Protein AF-A0A932ZKW2-F1 (afdb_monomer_lite)

Sequence (90 aa):
MPKKIKSADLNATQQHILKASQELLLASHGVLSFCRQYAEKCVLGSRRKEMLDFFSKSLSVVNELVTDFSKSEGQEQKGGKHVKKRTKNH

Secondary structure (DSSP, 8-state):
------HHHHHHHHHHHHHHHHHHHHHHHHHHHHHHHHHHHS--GGGHHHHHHHHHHHHHHHHHHHHHHHHHHHHTTSS-----------

Structure (mmCIF, N/CA/C/O backbone):
data_AF-A0A932ZKW2-F1
#
_entry.id   AF-A0A932ZKW2-F1
#
loop_
_atom_site.group_PDB
_atom_site.id
_atom_site.type_symbol
_atom_site.label_atom_id
_atom_site.label_alt_id
_atom_site.label_comp_id
_atom_site.label_asym_id
_atom_site.label_entity_id
_atom_site.label_seq_id
_atom_site.pdbx_PDB_ins_code
_atom_site.Cartn_x
_atom_site.Cartn_y
_atom_site.Cartn_z
_atom_site.occupancy
_atom_site.B_iso_or_equiv
_atom_site.auth_seq_id
_atom_site.auth_comp_id
_atom_site.auth_asym_id
_atom_site.auth_atom_id
_atom_site.pdbx_PDB_model_num
ATOM 1 N N . MET A 1 1 ? 4.288 6.999 -42.187 1.00 47.25 1 MET A N 1
ATOM 2 C CA . MET A 1 1 ? 5.485 6.185 -41.874 1.00 47.25 1 MET A CA 1
ATOM 3 C C . MET A 1 1 ? 5.592 6.051 -40.356 1.00 47.25 1 MET A C 1
ATOM 5 O O . MET A 1 1 ? 5.972 7.033 -39.724 1.00 47.25 1 MET A O 1
ATOM 9 N N . PRO A 1 2 ? 5.188 4.929 -39.734 1.00 56.75 2 PRO A N 1
ATOM 10 C CA . PRO A 1 2 ? 5.346 4.765 -38.289 1.00 56.75 2 PRO A CA 1
ATOM 11 C C . PRO A 1 2 ? 6.840 4.683 -37.944 1.00 56.75 2 PRO A C 1
ATOM 13 O O . PRO A 1 2 ? 7.583 3.895 -38.532 1.00 56.75 2 PRO A O 1
ATOM 16 N N . LYS A 1 3 ? 7.298 5.540 -37.024 1.00 62.62 3 LYS A N 1
ATOM 17 C CA . LYS A 1 3 ? 8.684 5.546 -36.540 1.00 62.62 3 LYS A CA 1
ATOM 18 C C . LYS A 1 3 ? 8.936 4.238 -35.783 1.00 62.62 3 LYS A C 1
ATOM 20 O O . LYS A 1 3 ? 8.277 3.978 -34.782 1.00 62.62 3 LYS A O 1
ATOM 25 N N . LYS A 1 4 ? 9.875 3.413 -36.261 1.00 60.16 4 LYS A N 1
ATOM 26 C CA . LYS A 1 4 ? 10.343 2.228 -35.526 1.00 60.16 4 LYS A CA 1
ATOM 27 C C . LYS A 1 4 ? 10.992 2.695 -34.222 1.00 60.16 4 LYS A C 1
ATOM 29 O O . LYS A 1 4 ? 12.031 3.351 -34.263 1.00 60.16 4 LYS A O 1
ATOM 34 N N . ILE A 1 5 ? 10.365 2.378 -33.093 1.00 62.38 5 ILE A N 1
ATOM 35 C CA . ILE A 1 5 ? 10.929 2.605 -31.759 1.00 62.38 5 ILE A CA 1
ATOM 36 C C . ILE A 1 5 ? 12.170 1.716 -31.635 1.00 62.38 5 ILE A C 1
ATOM 38 O O . ILE A 1 5 ? 12.116 0.524 -31.953 1.00 62.38 5 ILE A O 1
ATOM 42 N N . LYS A 1 6 ? 13.307 2.298 -31.247 1.00 64.94 6 LYS A N 1
ATOM 43 C CA . LYS A 1 6 ? 14.559 1.552 -31.085 1.00 64.94 6 LYS A CA 1
ATOM 44 C C . LYS A 1 6 ? 14.497 0.760 -29.776 1.00 64.94 6 LYS A C 1
ATOM 46 O O . LYS A 1 6 ? 13.945 1.233 -28.790 1.00 64.94 6 LYS A O 1
ATOM 51 N N . SER A 1 7 ? 15.095 -0.431 -29.739 1.00 66.19 7 SER A N 1
ATOM 52 C CA . SER A 1 7 ? 15.122 -1.295 -28.543 1.00 66.19 7 SER A CA 1
ATOM 53 C C . SER A 1 7 ? 15.708 -0.609 -27.299 1.00 66.19 7 SER A C 1
ATOM 55 O O . SER A 1 7 ? 15.285 -0.898 -26.185 1.00 66.19 7 SER A O 1
ATOM 57 N N . ALA A 1 8 ? 16.633 0.338 -27.486 1.00 67.25 8 ALA A N 1
ATOM 58 C CA . ALA A 1 8 ? 17.186 1.163 -26.413 1.00 67.25 8 ALA A CA 1
ATOM 59 C C . ALA A 1 8 ? 16.141 2.097 -25.769 1.00 67.25 8 ALA A C 1
ATOM 61 O O . ALA A 1 8 ? 16.124 2.239 -24.548 1.00 67.25 8 ALA A O 1
ATOM 62 N N . ASP A 1 9 ? 15.232 2.671 -26.565 1.00 71.19 9 ASP A N 1
ATOM 63 C CA . ASP A 1 9 ? 14.160 3.552 -26.075 1.00 71.19 9 ASP A CA 1
ATOM 64 C C . ASP A 1 9 ? 13.105 2.757 -25.291 1.00 71.19 9 ASP A C 1
ATOM 66 O O . ASP A 1 9 ? 12.543 3.241 -24.305 1.00 71.19 9 ASP A O 1
ATOM 70 N N . LEU A 1 10 ? 12.869 1.505 -25.703 1.00 72.50 10 LEU A N 1
AT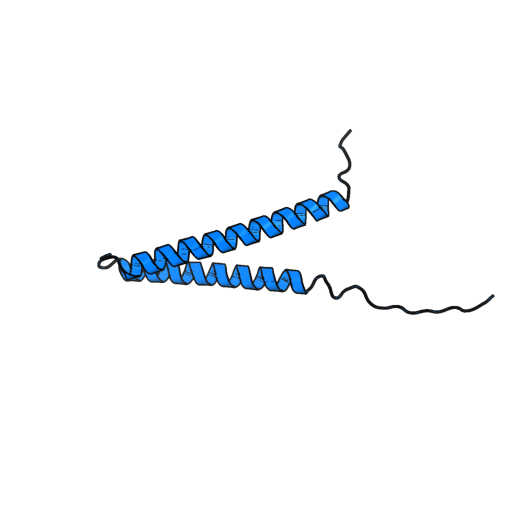OM 71 C CA . LEU A 1 10 ? 11.979 0.583 -24.998 1.00 72.50 10 LEU A CA 1
ATOM 72 C C . LEU A 1 10 ? 12.524 0.255 -23.599 1.00 72.50 10 LEU A C 1
ATOM 74 O O . LEU A 1 10 ? 11.780 0.317 -22.624 1.00 72.50 10 LEU A O 1
ATOM 78 N N . ASN A 1 11 ? 13.829 -0.012 -23.502 1.00 83.31 11 ASN A N 1
ATOM 79 C CA . ASN A 1 11 ? 14.494 -0.333 -22.239 1.00 83.31 11 ASN A CA 1
ATOM 80 C C . ASN A 1 11 ? 14.507 0.868 -21.273 1.00 83.31 11 ASN A C 1
ATOM 82 O O . ASN A 1 11 ? 14.190 0.729 -20.094 1.00 83.31 11 ASN A O 1
ATOM 86 N N . ALA A 1 12 ? 14.781 2.078 -21.776 1.00 86.69 12 ALA A N 1
ATOM 87 C CA . ALA A 1 12 ? 14.712 3.296 -20.964 1.00 86.69 12 ALA A CA 1
ATOM 88 C C . ALA A 1 12 ? 13.292 3.547 -20.427 1.00 86.69 12 ALA A C 1
ATOM 90 O O . ALA A 1 12 ? 13.104 3.844 -19.248 1.00 86.69 12 ALA A O 1
ATOM 91 N N . THR A 1 13 ? 12.274 3.363 -21.273 1.00 88.62 13 THR A N 1
ATOM 92 C CA . THR A 1 13 ? 10.868 3.503 -20.867 1.00 88.62 13 THR A CA 1
ATOM 93 C C . THR A 1 13 ? 10.493 2.487 -19.786 1.00 88.62 13 THR A C 1
ATOM 95 O O . THR A 1 13 ? 9.858 2.851 -18.798 1.00 88.62 13 THR A O 1
ATOM 98 N N . GLN A 1 14 ? 10.924 1.230 -19.930 1.00 87.31 14 GLN A N 1
ATOM 99 C CA . GLN A 1 14 ? 10.703 0.187 -18.924 1.00 87.31 14 GLN A CA 1
ATOM 100 C C . GLN A 1 14 ? 11.338 0.555 -17.579 1.00 87.31 14 GLN A C 1
ATOM 102 O O . GLN A 1 14 ? 10.664 0.477 -16.555 1.00 87.31 14 GLN A O 1
ATOM 107 N N . GLN A 1 15 ? 12.581 1.045 -17.573 1.00 86.88 15 GLN A N 1
ATOM 108 C CA . GLN A 1 15 ? 13.237 1.499 -16.342 1.00 86.88 15 GLN A CA 1
ATOM 109 C C . GLN A 1 15 ? 12.497 2.663 -15.671 1.00 86.88 15 GLN A C 1
ATOM 111 O O . GLN A 1 15 ? 12.340 2.674 -14.450 1.00 86.88 15 GLN A O 1
ATOM 116 N N . HIS A 1 16 ? 11.991 3.621 -16.451 1.00 89.88 16 HIS A N 1
ATOM 117 C CA . HIS A 1 16 ? 11.184 4.714 -15.907 1.00 89.88 16 HIS A CA 1
ATOM 118 C C . HIS A 1 16 ? 9.875 4.219 -15.284 1.00 89.88 16 HIS A C 1
ATOM 120 O O . HIS A 1 16 ? 9.509 4.683 -14.205 1.00 89.88 16 HIS A O 1
ATOM 126 N N . ILE A 1 17 ? 9.198 3.259 -15.921 1.00 90.69 17 ILE A N 1
ATOM 127 C CA . ILE A 1 17 ? 7.970 2.653 -15.388 1.00 90.69 17 ILE A CA 1
ATOM 128 C C . ILE A 1 17 ? 8.257 1.913 -14.080 1.00 90.69 17 ILE A C 1
ATOM 130 O O . ILE A 1 17 ? 7.505 2.073 -13.118 1.00 90.69 17 ILE A O 1
ATOM 134 N N . LEU A 1 18 ? 9.343 1.139 -14.016 1.00 88.31 18 LEU A N 1
ATOM 135 C CA . LEU A 1 18 ? 9.726 0.414 -12.803 1.00 88.31 18 LEU A CA 1
ATOM 136 C C . LEU A 1 18 ? 10.013 1.378 -11.651 1.00 88.31 18 LEU A C 1
ATOM 138 O O . LEU A 1 18 ? 9.446 1.226 -10.570 1.00 88.31 18 LEU A O 1
ATOM 142 N N . LYS A 1 19 ? 10.797 2.430 -11.905 1.00 89.75 19 LYS A N 1
ATOM 143 C CA . LYS A 1 19 ? 11.101 3.447 -10.894 1.00 89.75 19 LYS A CA 1
ATOM 144 C C . LYS A 1 19 ? 9.844 4.171 -10.404 1.00 89.75 19 LYS A C 1
ATOM 146 O O . LYS A 1 19 ? 9.647 4.304 -9.200 1.00 89.75 19 LYS A O 1
ATOM 151 N N . ALA A 1 20 ? 8.967 4.588 -11.319 1.00 92.81 20 A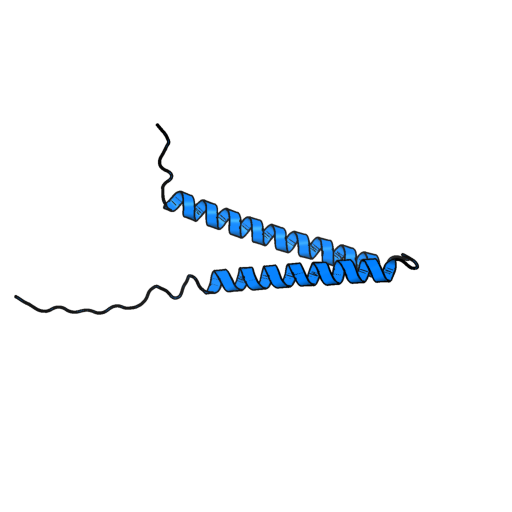LA A N 1
ATOM 152 C CA . ALA A 1 20 ? 7.695 5.213 -10.957 1.00 92.81 20 ALA A CA 1
ATOM 153 C C . ALA A 1 20 ? 6.811 4.264 -10.128 1.00 92.81 20 ALA A C 1
ATOM 155 O O . ALA A 1 20 ? 6.174 4.685 -9.164 1.00 92.81 20 ALA A O 1
ATOM 156 N N . SER A 1 21 ? 6.808 2.972 -10.467 1.00 92.06 21 SER A N 1
ATOM 157 C CA . SER A 1 21 ? 6.075 1.948 -9.714 1.00 92.06 21 SER A CA 1
ATOM 158 C C . SER A 1 21 ? 6.629 1.790 -8.295 1.00 92.06 21 SER A C 1
ATOM 160 O O . SER A 1 21 ? 5.858 1.704 -7.340 1.00 92.06 21 SER A O 1
ATOM 162 N N . GLN A 1 22 ? 7.954 1.822 -8.135 1.00 91.19 22 GLN A N 1
ATOM 163 C CA . GLN A 1 22 ? 8.610 1.769 -6.828 1.00 91.19 22 GLN A CA 1
ATOM 164 C C . GLN A 1 22 ? 8.275 2.995 -5.966 1.00 91.19 22 GLN A C 1
ATOM 166 O O . GLN A 1 22 ? 7.942 2.851 -4.788 1.00 91.19 22 GLN A O 1
ATOM 171 N N . GLU A 1 23 ? 8.312 4.193 -6.551 1.00 93.06 23 GLU A N 1
ATOM 172 C CA . GLU A 1 23 ? 7.928 5.433 -5.866 1.00 93.06 23 GLU A CA 1
ATOM 173 C C . GLU A 1 23 ? 6.453 5.401 -5.431 1.00 93.06 23 GLU A C 1
ATOM 175 O O . GLU A 1 23 ? 6.130 5.773 -4.299 1.00 93.06 23 GLU A O 1
ATOM 180 N N . LEU A 1 24 ? 5.563 4.875 -6.281 1.00 95.50 24 LEU A N 1
ATOM 181 C CA . LEU A 1 24 ? 4.145 4.713 -5.961 1.00 95.50 24 LEU A CA 1
ATOM 182 C C . LEU A 1 24 ? 3.913 3.722 -4.811 1.00 95.50 24 LEU A C 1
ATOM 184 O O . LEU A 1 24 ? 3.084 3.984 -3.932 1.00 95.50 24 LEU A O 1
ATOM 188 N N . LEU A 1 25 ? 4.645 2.604 -4.782 1.00 94.50 25 LEU A N 1
ATOM 189 C CA . LEU A 1 25 ? 4.581 1.641 -3.679 1.00 94.50 25 LEU A CA 1
ATOM 190 C C . LEU A 1 25 ? 5.062 2.264 -2.363 1.00 94.50 25 LEU A C 1
ATOM 192 O O . LEU A 1 25 ? 4.399 2.102 -1.336 1.00 94.50 25 LEU A O 1
ATOM 196 N N . LEU A 1 26 ? 6.155 3.037 -2.389 1.00 93.12 26 LEU A N 1
ATOM 197 C CA . LEU A 1 26 ? 6.644 3.765 -1.213 1.00 93.12 26 LEU A CA 1
ATOM 198 C C . LEU A 1 26 ? 5.612 4.773 -0.694 1.00 93.12 26 LEU A C 1
ATOM 200 O O . LEU A 1 26 ? 5.334 4.817 0.508 1.00 93.12 26 LEU A O 1
ATOM 204 N N . ALA A 1 27 ? 5.023 5.563 -1.595 1.00 96.12 27 ALA A N 1
ATOM 205 C CA . ALA A 1 27 ? 3.991 6.531 -1.241 1.00 96.12 27 ALA A CA 1
ATOM 206 C C . ALA A 1 27 ? 2.767 5.836 -0.626 1.00 96.12 27 ALA A C 1
ATOM 208 O O . ALA A 1 27 ? 2.272 6.257 0.423 1.00 96.12 27 ALA A O 1
ATOM 209 N N . SER A 1 28 ? 2.331 4.727 -1.228 1.00 96.81 28 SER A N 1
ATOM 210 C CA . SER A 1 28 ? 1.213 3.916 -0.732 1.00 96.81 28 SER A CA 1
ATOM 211 C C . SER A 1 28 ? 1.489 3.376 0.671 1.00 96.81 28 SER A C 1
ATOM 213 O O . SER A 1 28 ? 0.642 3.503 1.557 1.00 96.81 28 SER A O 1
ATOM 215 N N . HIS A 1 29 ? 2.690 2.841 0.911 1.00 96.19 29 HIS A N 1
ATOM 216 C CA . HIS A 1 29 ? 3.102 2.382 2.237 1.00 96.19 29 HIS A CA 1
ATOM 217 C C . HIS A 1 29 ? 3.047 3.519 3.270 1.00 96.19 29 HIS A C 1
ATOM 219 O O . HIS A 1 29 ? 2.500 3.344 4.361 1.00 96.19 29 HIS A O 1
ATOM 225 N N . GLY A 1 30 ? 3.578 4.697 2.925 1.00 95.56 30 GLY A N 1
ATOM 226 C CA . GLY A 1 30 ? 3.563 5.872 3.798 1.00 95.56 30 GLY A CA 1
ATOM 227 C C . GLY A 1 30 ? 2.147 6.291 4.197 1.00 95.56 30 GLY A C 1
ATOM 228 O O . GLY A 1 30 ? 1.861 6.432 5.388 1.00 95.56 30 GLY A O 1
ATOM 229 N N . VAL A 1 31 ? 1.247 6.419 3.217 1.00 97.75 31 VAL A N 1
ATOM 230 C CA . VAL A 1 31 ? -0.157 6.795 3.452 1.00 97.75 31 VAL A CA 1
ATOM 231 C C . VAL A 1 31 ? -0.869 5.757 4.318 1.00 97.75 31 VAL A C 1
ATOM 233 O O . VAL A 1 31 ? -1.491 6.119 5.314 1.00 97.75 31 VAL A O 1
ATOM 236 N N . LEU A 1 32 ? -0.745 4.467 4.001 1.00 97.44 32 LEU A N 1
ATOM 237 C CA . LEU A 1 32 ? -1.412 3.404 4.760 1.00 97.44 32 LEU A CA 1
ATOM 238 C C . LEU A 1 32 ? -0.885 3.293 6.196 1.00 97.44 32 LEU A C 1
ATOM 240 O O . LEU A 1 32 ? -1.668 3.097 7.127 1.00 97.44 32 LEU A O 1
ATOM 244 N N . SER A 1 33 ? 0.426 3.459 6.390 1.00 96.69 33 SER A N 1
ATOM 245 C CA . SER A 1 33 ? 1.053 3.481 7.714 1.00 96.69 33 SER A CA 1
ATOM 246 C C . SER A 1 33 ? 0.535 4.652 8.544 1.00 96.69 33 SER A C 1
ATOM 248 O O . SER A 1 33 ? 0.096 4.460 9.682 1.00 96.69 33 SER A O 1
ATOM 250 N N . PHE A 1 34 ? 0.488 5.849 7.951 1.00 96.31 34 PHE A N 1
ATOM 251 C CA . PHE A 1 34 ? -0.098 7.024 8.589 1.00 96.31 34 PHE A CA 1
ATOM 252 C C . PHE A 1 34 ? -1.566 6.788 8.964 1.00 96.31 34 PHE A C 1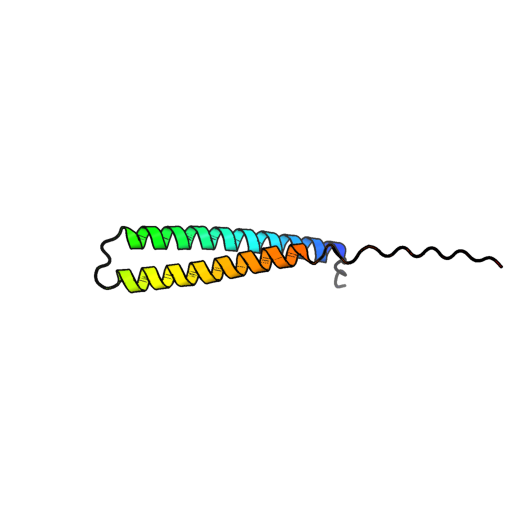
ATOM 254 O O . PHE A 1 34 ? -1.948 7.016 10.111 1.00 96.31 34 PHE A O 1
ATOM 261 N N . CYS A 1 35 ? -2.384 6.282 8.038 1.00 95.38 35 CYS A N 1
ATOM 262 C CA . CYS A 1 35 ? -3.796 6.012 8.294 1.00 95.38 35 CYS A CA 1
ATOM 263 C C . CYS A 1 35 ? -4.000 4.983 9.413 1.00 95.38 35 CYS A C 1
ATOM 265 O O . CYS A 1 35 ? -4.884 5.168 10.253 1.00 95.38 35 CYS A O 1
ATOM 267 N N . ARG A 1 36 ? -3.161 3.940 9.482 1.00 95.31 36 ARG A N 1
ATOM 268 C CA . ARG A 1 36 ? -3.198 2.973 10.587 1.00 95.31 36 ARG A CA 1
ATOM 269 C C . ARG A 1 36 ? -2.884 3.646 11.919 1.00 95.31 36 ARG A C 1
ATOM 271 O O . ARG A 1 36 ? -3.667 3.520 12.854 1.00 95.31 36 ARG A O 1
ATOM 278 N N . GLN A 1 37 ? -1.789 4.402 11.995 1.00 94.25 37 GLN A N 1
ATOM 279 C CA . GLN A 1 37 ? -1.396 5.123 13.213 1.00 94.25 37 GLN A CA 1
ATOM 280 C C . GLN A 1 37 ? -2.449 6.152 13.641 1.00 94.25 37 GLN A C 1
ATOM 282 O O . GLN A 1 37 ? -2.698 6.346 14.831 1.00 94.25 37 GLN A O 1
ATOM 287 N N . TYR A 1 38 ? -3.092 6.809 12.678 1.00 93.25 38 TYR A N 1
ATOM 288 C CA . TYR A 1 38 ? -4.204 7.711 12.938 1.00 93.25 38 TYR A CA 1
ATOM 289 C C . TYR A 1 38 ? -5.396 6.949 13.533 1.00 93.25 38 TYR A C 1
ATOM 291 O O . TYR A 1 38 ? -5.914 7.335 14.580 1.00 93.25 38 TYR A O 1
ATOM 299 N N . ALA A 1 39 ? -5.770 5.808 12.947 1.00 92.25 39 ALA A N 1
ATOM 300 C CA . ALA A 1 39 ? -6.826 4.947 13.479 1.00 92.25 39 ALA A CA 1
ATOM 301 C C . ALA A 1 39 ? -6.494 4.3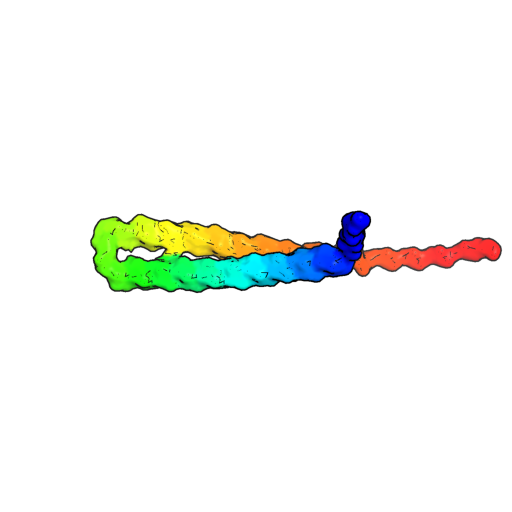60 14.867 1.00 92.25 39 ALA A C 1
ATOM 303 O O . ALA A 1 39 ? -7.394 4.132 15.679 1.00 92.25 39 ALA A O 1
ATOM 304 N N . GLU A 1 40 ? -5.213 4.153 15.182 1.00 90.31 40 GLU A N 1
ATOM 305 C CA . GLU A 1 40 ? -4.767 3.757 16.521 1.00 90.31 40 GLU A CA 1
ATOM 306 C C . GLU A 1 40 ? -5.013 4.872 17.548 1.00 90.31 40 GLU A C 1
ATOM 308 O O . GLU A 1 40 ? -5.353 4.567 18.690 1.00 90.31 40 GLU A O 1
ATOM 313 N N . LYS A 1 41 ? -4.882 6.145 17.162 1.00 88.94 41 LYS A N 1
ATOM 314 C CA . LYS A 1 41 ? -4.993 7.298 18.074 1.00 88.94 41 LYS A CA 1
ATOM 315 C C . LYS A 1 41 ? -6.396 7.905 18.146 1.00 88.94 41 LYS A C 1
ATOM 317 O O . LYS A 1 41 ? -6.717 8.574 19.125 1.00 88.94 41 LYS A O 1
ATOM 322 N N . CYS A 1 42 ? -7.235 7.688 17.140 1.00 84.38 42 CYS A N 1
ATOM 323 C CA . CYS A 1 42 ? -8.577 8.260 17.089 1.00 84.38 42 CYS A CA 1
ATOM 324 C C . CYS A 1 42 ? -9.617 7.449 17.868 1.00 84.38 42 CYS A C 1
ATOM 326 O O . CYS A 1 42 ? -9.620 6.215 17.877 1.00 84.38 42 CYS A O 1
ATOM 328 N N . VAL A 1 43 ? -10.585 8.160 18.454 1.00 76.44 43 VAL A N 1
ATOM 329 C CA . VAL A 1 43 ? -11.778 7.562 19.069 1.00 76.44 43 VAL A CA 1
ATOM 330 C C . VAL A 1 43 ? -12.768 7.192 17.963 1.00 76.44 43 VAL A C 1
ATOM 332 O O . VAL A 1 43 ? -13.730 7.899 17.690 1.00 76.44 43 VAL A O 1
ATOM 335 N N . LEU A 1 44 ? -12.504 6.077 17.284 1.00 75.81 44 LEU A N 1
ATOM 336 C CA . LEU A 1 44 ? -13.340 5.568 16.185 1.00 75.81 44 LEU A CA 1
ATOM 337 C C . LEU A 1 44 ? -14.476 4.644 16.659 1.00 75.81 44 LEU A C 1
ATOM 339 O O . LEU A 1 44 ? -15.162 4.029 15.841 1.00 75.81 44 LEU A O 1
ATOM 343 N N . GLY A 1 45 ? -14.664 4.518 17.976 1.00 80.25 45 GLY A N 1
ATOM 344 C CA . GLY A 1 45 ? -15.677 3.648 18.573 1.00 80.25 45 GLY A CA 1
ATOM 345 C C . GLY A 1 45 ? -15.574 2.208 18.061 1.00 80.25 45 GLY A C 1
ATOM 346 O O . GLY A 1 45 ? -14.482 1.646 17.958 1.00 80.25 45 GLY A O 1
ATOM 347 N N . SER A 1 46 ? -16.715 1.620 17.699 1.00 82.94 46 SER A N 1
ATOM 348 C CA . SER A 1 46 ? -16.810 0.241 17.200 1.00 82.94 46 SER A CA 1
ATOM 349 C C . SER A 1 46 ? -16.080 -0.002 15.872 1.00 82.94 46 SER A C 1
ATOM 351 O O . SER A 1 46 ? -15.641 -1.122 15.626 1.00 82.94 46 SER A O 1
ATOM 353 N N . ARG A 1 47 ? -15.868 1.032 15.044 1.00 87.19 47 ARG A N 1
ATOM 354 C CA . ARG A 1 47 ? -15.218 0.906 13.722 1.00 87.19 47 ARG A CA 1
ATOM 355 C C . ARG A 1 47 ? -13.692 0.877 13.778 1.00 87.19 47 ARG A C 1
ATOM 357 O O . ARG A 1 47 ? -13.046 0.612 12.765 1.00 87.19 47 ARG A O 1
ATOM 364 N N . ARG A 1 48 ? -13.093 1.139 14.946 1.00 90.69 48 ARG A N 1
ATOM 365 C CA . ARG A 1 48 ? -11.630 1.171 15.109 1.00 90.69 48 ARG A CA 1
ATOM 366 C C . ARG A 1 48 ? -10.984 -0.132 14.648 1.00 90.69 48 ARG A C 1
ATOM 368 O O . ARG A 1 48 ? -10.013 -0.097 13.904 1.00 90.69 48 ARG A O 1
ATOM 375 N N . LYS A 1 49 ? -11.538 -1.271 15.073 1.00 91.25 49 LYS A N 1
ATOM 376 C CA . LYS A 1 49 ? -10.995 -2.595 14.749 1.00 91.25 49 LYS A CA 1
ATOM 377 C C . LYS A 1 49 ? -11.012 -2.858 13.242 1.00 91.25 49 LYS A C 1
ATOM 379 O O . LYS A 1 49 ? -9.990 -3.230 12.687 1.00 91.25 49 LYS A O 1
ATOM 384 N N . GLU A 1 50 ? -12.136 -2.589 12.582 1.00 93.12 50 GLU A N 1
ATOM 385 C CA . GLU A 1 50 ? -12.288 -2.785 11.134 1.00 93.12 50 GLU A CA 1
ATOM 386 C C . GLU A 1 50 ? -11.309 -1.921 10.329 1.00 93.12 50 GLU A C 1
ATOM 388 O O . GLU A 1 50 ? -10.676 -2.414 9.396 1.00 93.12 50 GLU A O 1
ATOM 393 N N . MET A 1 51 ? -11.123 -0.655 10.721 1.00 93.25 51 MET A N 1
ATOM 394 C CA . MET A 1 51 ? -10.146 0.234 10.080 1.00 93.25 51 MET A CA 1
ATOM 395 C C . MET A 1 51 ? -8.706 -0.244 10.286 1.00 93.25 51 MET A C 1
ATOM 397 O O . MET A 1 51 ? -7.923 -0.260 9.337 1.00 93.25 51 MET A O 1
ATOM 401 N N . LEU A 1 52 ? -8.348 -0.659 11.504 1.00 94.88 52 LEU A N 1
ATOM 402 C CA . LEU A 1 52 ? -7.012 -1.189 11.784 1.00 94.88 52 LEU A CA 1
ATOM 403 C C . LEU A 1 52 ? -6.733 -2.468 10.997 1.00 94.88 52 LEU A C 1
ATOM 405 O O . LEU A 1 52 ? -5.647 -2.599 10.429 1.00 94.88 52 LEU A O 1
ATOM 409 N N . ASP A 1 53 ? -7.708 -3.371 10.909 1.00 95.62 53 ASP A N 1
ATOM 410 C CA . ASP A 1 53 ? -7.596 -4.601 10.125 1.00 95.62 53 ASP A CA 1
ATOM 411 C C . ASP A 1 53 ? -7.445 -4.288 8.631 1.00 95.62 53 ASP A C 1
ATOM 413 O O . ASP A 1 53 ? -6.591 -4.874 7.960 1.00 95.62 53 ASP A O 1
ATOM 417 N N . PHE A 1 54 ? -8.220 -3.332 8.107 1.00 96.25 54 PHE A N 1
ATOM 418 C CA . PHE A 1 54 ? -8.118 -2.887 6.718 1.00 96.25 54 PHE A CA 1
ATOM 419 C C . PHE A 1 54 ? -6.725 -2.330 6.393 1.00 96.25 54 PHE A C 1
ATOM 421 O O . PHE A 1 54 ? -6.087 -2.782 5.436 1.00 96.25 54 PHE A O 1
ATOM 428 N N . PHE A 1 55 ? -6.216 -1.389 7.195 1.00 97.19 55 PHE A N 1
ATOM 429 C CA . PHE A 1 55 ? -4.897 -0.800 6.947 1.00 97.19 55 PHE A CA 1
ATOM 430 C C . PHE A 1 55 ? -3.765 -1.806 7.168 1.00 97.19 55 PHE A C 1
ATOM 432 O O . PHE A 1 55 ? -2.791 -1.790 6.420 1.00 97.19 55 PHE A O 1
ATOM 439 N N . SER A 1 56 ? -3.901 -2.723 8.129 1.00 96.44 56 SER A N 1
ATOM 440 C CA . SER A 1 56 ? -2.910 -3.785 8.356 1.00 96.44 56 SER A CA 1
ATOM 441 C C . SER A 1 56 ? -2.820 -4.744 7.170 1.00 96.44 56 SER A C 1
ATOM 443 O O . SER A 1 56 ? -1.720 -5.039 6.707 1.00 96.44 56 SER A O 1
ATOM 445 N N . LYS A 1 57 ? -3.964 -5.178 6.624 1.00 97.69 57 LYS A N 1
ATOM 446 C CA . LYS A 1 57 ? -4.001 -6.018 5.415 1.00 97.69 57 LYS A CA 1
ATOM 447 C C . LYS A 1 57 ? -3.441 -5.281 4.202 1.00 97.69 57 LYS A C 1
ATOM 449 O O . LYS A 1 57 ? -2.630 -5.840 3.472 1.00 97.69 57 LYS A O 1
ATOM 454 N N . SER A 1 58 ? -3.822 -4.018 4.024 1.00 97.50 58 SER A N 1
ATOM 455 C CA . SER A 1 58 ? -3.331 -3.191 2.915 1.00 97.50 58 SER A CA 1
ATOM 456 C C . SER A 1 58 ? -1.810 -3.002 2.976 1.00 97.50 58 SER A C 1
ATOM 458 O O . SER A 1 58 ? -1.136 -3.118 1.957 1.00 97.50 58 SER A O 1
ATOM 460 N N . LEU A 1 59 ? -1.250 -2.781 4.172 1.00 97.25 59 LEU A N 1
ATOM 461 C CA . LEU A 1 59 ? 0.200 -2.719 4.377 1.00 97.25 59 LEU A CA 1
ATOM 462 C C . LEU A 1 59 ? 0.893 -4.050 4.061 1.00 97.25 59 LEU A C 1
ATOM 464 O O . LEU A 1 59 ? 1.965 -4.025 3.465 1.00 97.25 59 LEU A O 1
ATOM 468 N N . SER A 1 60 ? 0.291 -5.194 4.414 1.00 96.94 60 SER A N 1
ATOM 469 C CA . SER A 1 60 ? 0.831 -6.516 4.049 1.00 96.94 60 SER A CA 1
ATOM 470 C C . SER A 1 60 ? 0.971 -6.655 2.537 1.00 96.94 60 SER A C 1
ATOM 472 O O . SER A 1 60 ? 2.055 -6.962 2.053 1.00 96.94 60 SER A O 1
ATOM 474 N N . VAL A 1 61 ? -0.090 -6.323 1.793 1.00 96.38 61 VAL A N 1
ATOM 475 C CA . VAL A 1 61 ? -0.090 -6.386 0.323 1.00 96.38 61 VAL A CA 1
ATOM 476 C C . VAL A 1 61 ? 1.000 -5.492 -0.267 1.00 96.38 61 VAL A C 1
ATOM 478 O O . VAL A 1 61 ? 1.746 -5.923 -1.141 1.00 96.38 61 VAL A O 1
ATOM 481 N N . VAL A 1 62 ? 1.146 -4.256 0.222 1.00 95.50 62 VAL A N 1
ATOM 482 C CA . VAL A 1 62 ? 2.200 -3.355 -0.271 1.00 95.50 62 VAL A CA 1
ATOM 483 C C . VAL A 1 62 ? 3.598 -3.892 0.051 1.00 95.50 62 VAL A C 1
ATOM 485 O O . VAL A 1 62 ? 4.479 -3.828 -0.803 1.00 95.50 62 VAL A O 1
ATOM 488 N N . ASN A 1 63 ? 3.812 -4.465 1.237 1.00 93.19 63 ASN A N 1
ATOM 489 C CA . ASN A 1 63 ? 5.101 -5.053 1.614 1.00 93.19 63 ASN A CA 1
ATOM 490 C C . ASN A 1 63 ? 5.461 -6.279 0.763 1.00 93.19 63 ASN A C 1
ATOM 492 O O . ASN A 1 63 ? 6.624 -6.443 0.385 1.00 93.19 63 ASN A O 1
ATOM 496 N N . GLU A 1 64 ? 4.477 -7.117 0.439 1.00 94.06 64 GLU A N 1
ATOM 497 C CA . GLU A 1 64 ? 4.643 -8.245 -0.482 1.00 94.06 64 GLU A CA 1
ATOM 498 C C . GLU A 1 64 ? 5.039 -7.747 -1.876 1.00 94.06 64 GLU A C 1
ATOM 500 O O . GLU A 1 64 ? 6.064 -8.175 -2.408 1.00 94.06 64 GLU A O 1
ATOM 505 N N . LEU A 1 65 ? 4.324 -6.750 -2.411 1.00 92.00 65 LEU A N 1
ATOM 506 C CA . LEU A 1 65 ? 4.640 -6.149 -3.710 1.00 92.00 65 LEU A CA 1
ATOM 507 C C . LEU A 1 65 ? 6.047 -5.540 -3.745 1.00 92.00 65 LEU A C 1
ATOM 509 O O . LEU A 1 65 ? 6.791 -5.778 -4.692 1.00 92.00 65 LEU A O 1
ATOM 513 N N . VAL A 1 66 ? 6.451 -4.796 -2.711 1.00 88.69 66 VAL A N 1
ATOM 514 C CA . VAL A 1 66 ? 7.811 -4.230 -2.609 1.00 88.69 66 VAL A CA 1
ATOM 515 C C . VAL A 1 66 ? 8.870 -5.333 -2.583 1.00 88.69 66 VAL A C 1
ATOM 517 O O . VAL A 1 66 ? 9.919 -5.214 -3.225 1.00 88.69 66 VAL A O 1
ATOM 520 N N . THR A 1 67 ? 8.601 -6.415 -1.853 1.00 88.38 67 THR A N 1
ATOM 521 C CA . THR A 1 67 ? 9.508 -7.562 -1.752 1.00 88.38 67 THR A CA 1
ATOM 522 C C . THR A 1 67 ? 9.668 -8.259 -3.101 1.00 88.38 67 THR A C 1
ATOM 524 O O . THR A 1 67 ? 10.791 -8.576 -3.499 1.00 88.38 67 THR A O 1
ATOM 527 N N . ASP A 1 68 ? 8.573 -8.473 -3.823 1.00 87.38 68 ASP A N 1
ATOM 528 C CA . ASP A 1 68 ? 8.591 -9.127 -5.130 1.00 87.38 68 ASP A CA 1
ATOM 529 C C . ASP A 1 68 ? 9.247 -8.249 -6.201 1.00 87.38 68 ASP A C 1
ATOM 531 O O . ASP A 1 68 ? 10.075 -8.745 -6.971 1.00 87.38 68 ASP A O 1
ATOM 535 N N . PHE A 1 69 ? 8.999 -6.935 -6.174 1.00 83.25 69 PHE A N 1
ATOM 536 C CA . PHE A 1 69 ? 9.733 -5.969 -6.998 1.00 83.25 69 PHE A CA 1
ATOM 537 C C . PHE A 1 69 ? 11.244 -6.053 -6.740 1.00 83.25 69 PHE A C 1
ATOM 539 O O . PHE A 1 69 ? 12.022 -6.223 -7.679 1.00 83.25 69 PHE A O 1
ATOM 546 N N . SER A 1 70 ? 11.667 -6.049 -5.474 1.00 79.88 70 SER A N 1
ATOM 547 C CA . SER A 1 70 ? 13.090 -6.117 -5.102 1.00 79.88 70 SER A CA 1
ATOM 548 C C . SER A 1 70 ? 13.757 -7.435 -5.528 1.00 79.88 70 SER A C 1
ATOM 550 O O . SER A 1 70 ? 14.939 -7.463 -5.872 1.00 79.88 70 SER A O 1
ATOM 552 N N . LYS A 1 71 ? 13.011 -8.548 -5.527 1.00 79.69 71 LYS A N 1
ATOM 553 C CA . LYS A 1 71 ? 13.506 -9.851 -6.005 1.00 79.69 71 LYS A CA 1
ATOM 554 C C . LYS A 1 71 ? 13.644 -9.898 -7.527 1.00 79.69 71 LYS A C 1
ATOM 556 O O . LYS A 1 71 ? 14.576 -10.540 -8.014 1.00 79.69 71 LYS A O 1
ATOM 561 N N . SER A 1 72 ? 12.749 -9.235 -8.261 1.00 66.69 72 SER A N 1
ATOM 562 C CA . SER A 1 72 ? 12.783 -9.208 -9.729 1.00 66.69 72 SER A CA 1
ATOM 563 C C . SER A 1 72 ? 14.019 -8.483 -10.281 1.00 66.69 72 SER A C 1
ATOM 565 O O . SER A 1 72 ? 14.659 -8.993 -11.198 1.00 66.69 72 SER A O 1
ATOM 567 N N . GLU A 1 73 ? 14.464 -7.395 -9.641 1.00 60.31 73 GLU A N 1
ATOM 568 C CA . GL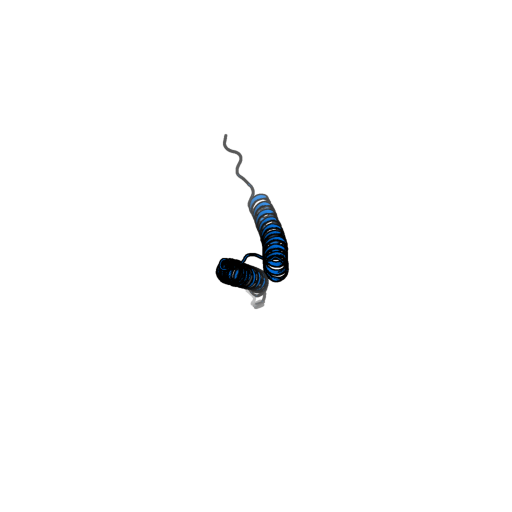U A 1 73 ? 15.694 -6.683 -10.033 1.00 60.31 73 GLU A CA 1
ATOM 569 C C . GLU A 1 73 ? 16.977 -7.504 -9.784 1.00 60.31 73 GLU A C 1
ATOM 571 O O . GLU A 1 73 ? 17.985 -7.335 -10.473 1.00 60.31 73 GLU A O 1
ATOM 576 N N . GLY A 1 74 ? 16.951 -8.444 -8.832 1.00 54.50 74 GLY A N 1
ATOM 577 C CA . GLY A 1 74 ? 18.097 -9.297 -8.498 1.00 54.50 74 GLY A CA 1
ATOM 578 C C . GLY A 1 74 ? 18.338 -10.474 -9.455 1.00 54.50 74 GLY A C 1
ATOM 579 O O . GLY A 1 74 ? 19.418 -11.074 -9.418 1.00 54.50 74 GLY A O 1
ATOM 580 N N . GLN A 1 75 ? 17.366 -10.833 -10.302 1.00 49.19 75 GLN A N 1
ATOM 581 C CA . GLN A 1 75 ? 17.460 -12.014 -11.175 1.00 49.19 75 GLN A CA 1
ATOM 582 C C . GLN A 1 75 ? 17.953 -11.710 -12.599 1.00 49.19 75 GLN A C 1
ATOM 584 O O . GLN A 1 75 ? 18.520 -12.601 -13.234 1.00 49.19 75 GLN A O 1
ATOM 589 N N . GLU A 1 76 ? 17.872 -10.467 -13.082 1.00 49.28 76 GLU A N 1
ATOM 590 C CA . GLU A 1 76 ? 18.316 -10.128 -14.447 1.00 49.28 76 GLU A CA 1
ATOM 591 C C . GLU A 1 76 ? 19.850 -10.007 -14.616 1.00 49.28 76 GLU A C 1
ATOM 593 O O . GLU A 1 76 ? 20.346 -9.978 -15.741 1.00 49.28 76 GLU A O 1
ATOM 598 N N . GLN A 1 77 ? 20.651 -10.034 -13.539 1.00 44.47 77 GLN A N 1
ATOM 599 C CA . GLN A 1 77 ? 22.122 -9.905 -13.633 1.00 44.47 77 GLN A CA 1
ATOM 600 C C . GLN A 1 77 ? 22.919 -11.228 -13.687 1.00 44.47 77 GLN A C 1
ATOM 602 O O . GLN A 1 77 ? 24.146 -11.197 -13.802 1.00 44.47 77 GLN A O 1
ATOM 607 N N . LYS A 1 78 ? 22.281 -12.410 -13.661 1.00 44.59 78 LYS A N 1
ATOM 608 C CA . LYS A 1 78 ? 22.989 -13.718 -13.680 1.00 44.59 78 LYS A CA 1
ATOM 609 C C . LYS A 1 78 ? 22.916 -14.487 -15.012 1.00 44.59 78 LYS A C 1
ATOM 611 O O . LYS A 1 78 ? 23.030 -15.707 -15.018 1.00 44.59 78 LYS A O 1
ATOM 616 N N . GLY A 1 79 ? 22.789 -13.797 -16.147 1.00 39.91 79 GLY A N 1
ATOM 617 C CA . GLY A 1 79 ? 22.759 -14.419 -17.486 1.00 39.91 79 GLY A CA 1
ATOM 618 C C . GLY A 1 79 ? 24.031 -14.277 -18.338 1.00 39.91 79 GLY A C 1
ATOM 619 O O . GLY A 1 79 ? 24.029 -14.675 -19.497 1.00 39.91 79 GLY A O 1
ATOM 620 N N . GLY A 1 80 ? 25.110 -13.685 -17.813 1.00 41.91 80 GLY A N 1
ATOM 621 C CA . GLY A 1 80 ? 26.203 -13.155 -18.639 1.00 41.91 80 GLY A CA 1
ATOM 622 C C . GLY A 1 80 ? 27.607 -13.690 -18.366 1.00 41.91 80 GLY A C 1
ATOM 623 O O . GLY A 1 80 ? 28.542 -12.903 -18.435 1.00 41.91 80 GLY A O 1
ATOM 624 N N . LYS A 1 81 ? 27.813 -14.976 -18.047 1.00 47.84 81 LYS A N 1
ATOM 625 C CA . LYS A 1 81 ? 29.163 -15.583 -18.083 1.00 47.84 81 LYS A CA 1
ATOM 626 C C . LYS A 1 81 ? 29.125 -17.061 -18.473 1.00 47.84 81 LYS A C 1
ATOM 628 O O . LYS A 1 81 ? 29.018 -17.930 -17.618 1.00 47.84 81 LYS A O 1
ATOM 633 N N . HIS A 1 82 ? 29.370 -17.344 -19.752 1.00 38.53 82 HIS A N 1
ATOM 634 C CA . HIS A 1 82 ? 30.233 -18.471 -20.101 1.00 38.53 82 HIS A CA 1
ATOM 635 C C . HIS A 1 82 ? 31.054 -18.160 -21.356 1.00 38.53 82 HIS A C 1
ATOM 637 O O . HIS A 1 82 ? 30.630 -18.336 -22.493 1.00 38.53 82 HIS A O 1
ATOM 643 N N . VAL A 1 83 ? 32.283 -17.704 -21.118 1.00 47.09 83 VAL A N 1
ATOM 644 C CA . VAL A 1 83 ? 33.384 -17.819 -22.073 1.00 47.09 83 VAL A CA 1
ATOM 645 C C . VAL A 1 83 ? 33.635 -19.311 -22.303 1.00 47.09 83 VAL A C 1
ATOM 647 O O . VAL A 1 83 ? 33.823 -20.067 -21.348 1.00 47.09 83 VAL A O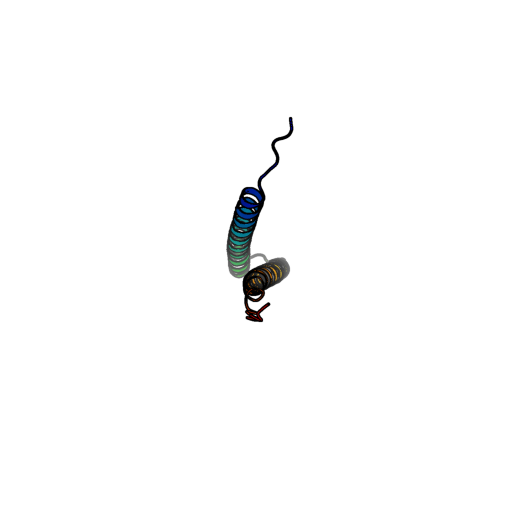 1
ATOM 650 N N . LYS A 1 84 ? 33.701 -19.744 -23.563 1.00 42.44 84 LYS A N 1
ATOM 651 C CA . LYS A 1 84 ? 34.477 -20.930 -23.940 1.00 42.44 84 LYS A CA 1
ATOM 652 C C . LYS A 1 84 ? 35.256 -20.616 -25.213 1.00 42.44 84 LYS A C 1
ATOM 654 O O . LYS A 1 84 ? 34.747 -20.718 -26.323 1.00 42.44 84 LYS A O 1
ATOM 659 N N . LYS A 1 85 ? 36.511 -20.199 -25.015 1.00 50.50 85 LYS A N 1
ATOM 660 C CA . LYS A 1 85 ? 37.562 -20.221 -26.038 1.00 50.50 85 LYS A CA 1
ATOM 661 C C . LYS A 1 85 ? 37.584 -21.607 -26.691 1.00 50.50 85 LYS A C 1
ATOM 663 O O . LYS A 1 85 ? 37.708 -22.608 -25.983 1.00 50.50 85 LYS A O 1
ATOM 668 N N . ARG A 1 86 ? 37.561 -21.664 -28.022 1.00 43.19 86 ARG A N 1
ATOM 669 C CA . ARG A 1 86 ? 38.144 -22.782 -28.770 1.00 43.19 86 ARG A CA 1
ATOM 670 C C . ARG A 1 86 ? 38.683 -22.281 -30.108 1.00 43.19 86 ARG A C 1
ATOM 672 O O . ARG A 1 86 ? 37.996 -22.263 -31.117 1.00 43.19 86 ARG A O 1
ATOM 679 N N . THR A 1 87 ? 39.938 -21.854 -30.074 1.00 47.34 87 THR A N 1
ATOM 680 C CA . THR A 1 87 ? 40.849 -21.882 -31.216 1.00 47.34 87 THR A CA 1
ATOM 681 C C . THR A 1 87 ? 41.048 -23.339 -31.640 1.00 47.34 87 THR A C 1
ATOM 683 O O . THR A 1 87 ? 41.379 -24.176 -30.796 1.00 47.34 87 THR A O 1
ATOM 686 N N . LYS A 1 88 ? 40.893 -23.648 -32.932 1.00 51.47 88 LYS A N 1
ATOM 687 C CA . LYS A 1 88 ? 41.706 -24.681 -33.584 1.00 51.47 88 LYS A CA 1
ATOM 688 C C . LYS A 1 88 ? 41.774 -24.457 -35.097 1.00 51.47 88 LYS A C 1
ATOM 690 O O . LYS A 1 88 ? 40.756 -24.391 -35.770 1.00 51.47 88 LYS A O 1
ATOM 695 N N . ASN A 1 89 ? 43.025 -24.302 -35.509 1.00 43.66 89 ASN A N 1
ATOM 696 C CA . ASN A 1 89 ? 43.659 -24.156 -36.813 1.00 43.66 89 ASN A CA 1
ATOM 697 C C . ASN A 1 89 ? 42.986 -24.866 -37.991 1.00 43.66 89 ASN A C 1
ATOM 699 O O . ASN A 1 89 ? 42.508 -25.992 -37.839 1.00 43.66 89 ASN A O 1
ATOM 703 N N . HIS A 1 90 ? 43.128 -24.255 -39.167 1.00 44.12 90 HIS A N 1
ATOM 704 C CA . HIS A 1 90 ? 43.310 -24.988 -40.411 1.00 44.12 90 HIS A CA 1
ATOM 705 C C . HIS A 1 90 ? 44.513 -24.438 -41.175 1.00 44.12 90 HIS A C 1
ATOM 707 O O . HIS A 1 90 ? 44.778 -23.223 -41.019 1.00 44.12 90 HIS A O 1
#

Radius of gyration: 23.25 Å; chains: 1; bounding box: 60×33×61 Å

Foldseek 3Di:
DDDPDDPVNVVVVVVVVLVVVLVVLVVQLVVLVVQLVVLVPDPPDPCSVVSNVVSVVSNVVSVVVNVVSVVVVVPVPPPDDDDDDDDDDD

pLDDT: mean 78.98, std 19.31, range [38.53, 97.75]